Protein AF-A0A3C0S216-F1 (afdb_monomer)

Structure (mmCIF, N/CA/C/O backbone):
data_AF-A0A3C0S216-F1
#
_entry.id   AF-A0A3C0S216-F1
#
loop_
_atom_site.group_PDB
_atom_site.id
_atom_site.type_symbol
_atom_site.label_atom_id
_atom_site.label_alt_id
_atom_site.label_comp_id
_atom_site.label_asym_id
_atom_site.label_entity_id
_atom_site.label_seq_id
_atom_site.pdbx_PDB_ins_code
_atom_site.Cartn_x
_atom_site.Cartn_y
_atom_site.Cartn_z
_atom_site.occupancy
_atom_site.B_iso_or_equiv
_atom_site.auth_seq_id
_atom_site.auth_comp_id
_atom_site.auth_asym_id
_atom_site.auth_atom_id
_atom_site.pdbx_PDB_model_num
ATOM 1 N N . MET A 1 1 ? -15.825 10.109 11.539 1.00 40.84 1 MET A N 1
ATOM 2 C CA . MET A 1 1 ? -15.378 10.855 10.346 1.00 40.84 1 M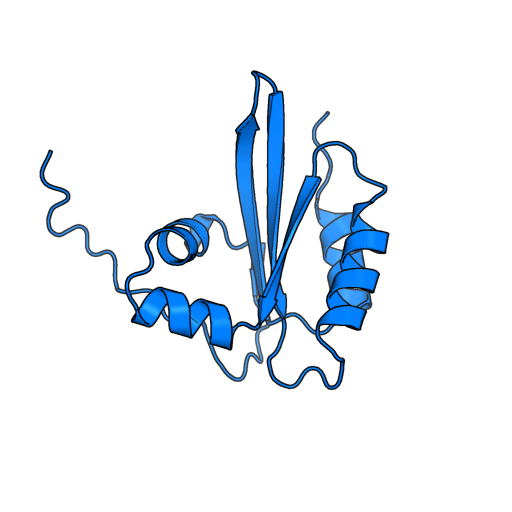ET A CA 1
ATOM 3 C C . MET A 1 1 ? -14.855 9.819 9.367 1.00 40.84 1 MET A C 1
ATOM 5 O O . MET A 1 1 ? -13.919 9.120 9.729 1.00 40.84 1 MET A O 1
ATOM 9 N N . ASN A 1 2 ? -15.503 9.633 8.214 1.00 48.94 2 ASN A N 1
ATOM 10 C CA . ASN A 1 2 ? -14.901 8.866 7.121 1.00 48.94 2 ASN A CA 1
ATOM 11 C C . ASN A 1 2 ? -13.838 9.772 6.509 1.00 48.94 2 ASN A C 1
ATOM 13 O O . ASN A 1 2 ? -14.179 10.765 5.871 1.00 48.94 2 ASN A O 1
ATOM 17 N N . THR A 1 3 ? -12.570 9.495 6.795 1.00 60.06 3 THR A N 1
ATOM 18 C CA . THR A 1 3 ? -11.469 10.155 6.100 1.00 60.06 3 THR A CA 1
ATOM 19 C C . THR A 1 3 ? -11.486 9.630 4.675 1.00 60.06 3 THR A C 1
ATOM 21 O O . THR A 1 3 ? -11.257 8.440 4.467 1.00 60.06 3 THR A O 1
ATOM 24 N N . ASP A 1 4 ? -11.816 10.492 3.714 1.00 74.06 4 ASP A N 1
ATOM 25 C CA . ASP A 1 4 ? -11.612 10.173 2.305 1.00 74.06 4 ASP A CA 1
ATOM 26 C C . ASP A 1 4 ? -10.115 9.910 2.113 1.00 74.06 4 ASP A C 1
ATOM 28 O O . ASP A 1 4 ? -9.282 10.782 2.365 1.00 74.06 4 ASP A O 1
ATOM 32 N N . ILE A 1 5 ? -9.778 8.662 1.794 1.00 79.56 5 ILE A N 1
ATOM 33 C CA . ILE A 1 5 ? -8.396 8.192 1.705 1.00 79.56 5 ILE A CA 1
ATOM 34 C C . ILE A 1 5 ? -7.768 8.602 0.371 1.00 79.56 5 ILE A C 1
ATOM 36 O O . ILE A 1 5 ? -6.549 8.728 0.285 1.00 79.56 5 ILE A O 1
ATOM 40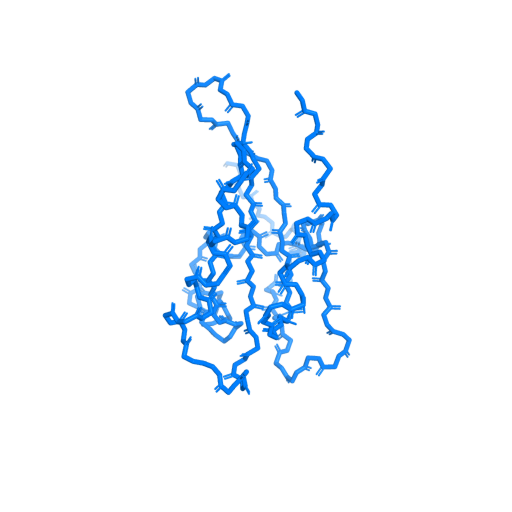 N N . ASN A 1 6 ? -8.583 8.875 -0.654 1.00 85.19 6 ASN A N 1
ATOM 41 C CA . ASN A 1 6 ? -8.114 9.123 -2.016 1.00 85.19 6 ASN A CA 1
ATOM 42 C C . ASN A 1 6 ? -7.105 10.284 -2.109 1.00 85.19 6 ASN A C 1
ATOM 44 O O . ASN A 1 6 ? -6.052 10.085 -2.718 1.00 85.19 6 ASN A O 1
ATOM 48 N N . PRO A 1 7 ? -7.311 11.445 -1.449 1.00 88.06 7 PRO A N 1
ATOM 49 C CA . PRO A 1 7 ? -6.326 12.528 -1.466 1.00 88.06 7 PRO A CA 1
ATOM 50 C C . PRO A 1 7 ? -4.978 12.137 -0.845 1.00 88.06 7 PRO A C 1
ATOM 52 O O . PRO A 1 7 ? -3.933 12.619 -1.280 1.00 88.06 7 PRO A O 1
ATOM 55 N N . ILE A 1 8 ? -4.987 11.255 0.161 1.00 88.56 8 ILE A N 1
ATOM 56 C CA . ILE A 1 8 ? -3.767 10.754 0.809 1.00 88.56 8 ILE A CA 1
ATOM 57 C C . ILE A 1 8 ? -3.001 9.864 -0.165 1.00 88.56 8 ILE A C 1
ATOM 59 O O . ILE A 1 8 ? -1.793 10.027 -0.332 1.00 88.56 8 ILE A O 1
ATOM 63 N N . ILE A 1 9 ? -3.711 8.951 -0.830 1.00 90.56 9 ILE A N 1
ATOM 64 C CA . ILE A 1 9 ? -3.135 8.047 -1.827 1.00 90.56 9 ILE A CA 1
ATOM 65 C C . ILE A 1 9 ? -2.525 8.843 -2.975 1.00 90.56 9 ILE A C 1
ATOM 67 O O . ILE A 1 9 ? -1.354 8.648 -3.289 1.00 90.56 9 ILE A O 1
ATOM 71 N N . GLU A 1 10 ? -3.255 9.806 -3.540 1.00 90.94 10 GLU A N 1
ATOM 72 C CA . GLU A 1 10 ? -2.719 10.672 -4.592 1.00 90.94 10 GLU A CA 1
ATOM 73 C C . GLU A 1 10 ? -1.458 11.423 -4.151 1.00 90.94 10 GLU A C 1
ATOM 75 O O . GLU A 1 10 ? -0.498 11.524 -4.915 1.00 90.94 10 GLU A O 1
ATOM 80 N N . ALA A 1 11 ? -1.434 11.946 -2.925 1.00 89.88 11 ALA A N 1
ATOM 81 C CA . ALA A 1 11 ? -0.276 12.665 -2.412 1.00 89.88 11 ALA A CA 1
ATOM 82 C C . ALA A 1 11 ? 0.940 11.745 -2.205 1.00 89.88 11 ALA A C 1
ATOM 84 O O . ALA A 1 11 ? 2.065 12.154 -2.496 1.00 89.88 11 ALA A O 1
ATOM 85 N N . ILE A 1 12 ? 0.730 10.499 -1.762 1.00 91.81 12 ILE A N 1
ATOM 86 C CA . ILE A 1 12 ? 1.788 9.481 -1.671 1.00 91.81 12 ILE A CA 1
ATOM 87 C C . ILE A 1 12 ? 2.340 9.166 -3.068 1.00 91.81 12 ILE A C 1
ATOM 89 O O . ILE A 1 12 ? 3.552 9.237 -3.269 1.00 91.81 12 ILE A O 1
ATOM 93 N N . LEU A 1 13 ? 1.463 8.892 -4.039 1.00 92.12 13 LEU A N 1
ATOM 94 C CA . LEU A 1 13 ? 1.846 8.534 -5.411 1.00 92.12 13 LEU A CA 1
ATOM 95 C C . LEU A 1 13 ? 2.584 9.662 -6.151 1.00 92.12 13 LEU A C 1
ATOM 97 O O . LEU A 1 13 ? 3.367 9.393 -7.057 1.00 92.12 13 LEU A O 1
ATOM 101 N N . ARG A 1 14 ? 2.366 10.928 -5.771 1.00 90.31 14 ARG A N 1
ATOM 102 C CA . ARG A 1 14 ? 3.134 12.076 -6.293 1.00 90.31 14 ARG A CA 1
ATOM 103 C C . ARG A 1 14 ? 4.510 12.231 -5.643 1.00 90.31 14 ARG A C 1
ATOM 105 O O . ARG A 1 14 ? 5.377 12.871 -6.230 1.00 90.31 14 ARG A O 1
ATOM 112 N N . ALA A 1 15 ? 4.696 11.717 -4.429 1.00 88.31 15 ALA A N 1
ATOM 113 C CA . ALA A 1 15 ? 5.914 11.917 -3.648 1.00 88.31 15 ALA A CA 1
ATOM 114 C C . ALA A 1 15 ? 6.961 10.823 -3.885 1.00 88.31 15 ALA A C 1
ATOM 116 O O . ALA A 1 15 ? 8.158 11.107 -3.846 1.00 88.31 15 ALA A O 1
ATOM 117 N N . VAL A 1 16 ? 6.524 9.578 -4.085 1.00 90.75 16 VAL A N 1
ATOM 118 C CA . VAL A 1 16 ? 7.404 8.406 -4.159 1.00 90.75 16 VAL A CA 1
ATOM 119 C C . VAL A 1 16 ? 6.894 7.387 -5.175 1.00 90.75 16 VAL A C 1
ATOM 121 O O . VAL A 1 16 ? 5.693 7.281 -5.412 1.00 90.75 16 VAL A O 1
ATOM 124 N N . ALA A 1 17 ? 7.808 6.604 -5.751 1.00 91.38 17 ALA A N 1
ATOM 125 C CA . ALA A 1 17 ? 7.443 5.463 -6.585 1.00 91.38 17 ALA A CA 1
ATOM 126 C C . ALA A 1 17 ? 6.918 4.316 -5.709 1.00 91.38 17 ALA A C 1
ATOM 128 O O . ALA A 1 17 ? 7.609 3.834 -4.804 1.00 91.38 17 ALA A O 1
ATOM 129 N N . VAL A 1 18 ? 5.684 3.899 -5.979 1.00 92.69 18 VAL A N 1
ATOM 130 C CA . VAL A 1 18 ? 4.966 2.875 -5.221 1.00 92.69 18 VAL A CA 1
ATOM 131 C C . VAL A 1 18 ? 4.614 1.727 -6.148 1.00 92.69 18 VAL A C 1
ATOM 133 O O . VAL A 1 18 ? 4.154 1.940 -7.268 1.00 92.69 18 VAL A O 1
ATOM 136 N N . ASP A 1 19 ? 4.787 0.512 -5.650 1.00 93.50 19 ASP A N 1
ATOM 137 C CA . ASP A 1 19 ? 4.311 -0.693 -6.306 1.00 93.50 19 ASP A CA 1
ATOM 138 C C . ASP A 1 19 ? 2.866 -0.963 -5.887 1.00 93.50 19 ASP A C 1
ATOM 140 O O . ASP A 1 19 ? 1.978 -0.991 -6.737 1.00 93.50 19 ASP A O 1
ATOM 144 N N . GLU A 1 20 ? 2.600 -1.123 -4.591 1.00 93.62 20 GLU A N 1
ATOM 145 C CA . GLU A 1 20 ? 1.268 -1.469 -4.083 1.00 93.62 20 GLU A CA 1
ATOM 146 C C . GLU A 1 20 ? 0.903 -0.654 -2.848 1.00 93.62 20 GLU A C 1
ATOM 148 O O . GLU A 1 20 ? 1.763 -0.306 -2.034 1.00 93.62 20 GLU A O 1
ATOM 153 N N . ILE A 1 21 ? -0.397 -0.402 -2.679 1.00 94.25 21 ILE A N 1
ATOM 154 C CA . ILE A 1 21 ? -0.938 0.112 -1.420 1.00 94.25 21 ILE A CA 1
ATOM 155 C C . ILE A 1 21 ? -2.075 -0.786 -0.964 1.00 94.25 21 ILE A C 1
ATOM 157 O O . ILE A 1 21 ? -3.025 -1.043 -1.710 1.00 94.25 21 ILE A O 1
ATOM 161 N N . TYR A 1 22 ? -1.974 -1.217 0.289 1.00 94.19 22 TYR A N 1
ATOM 162 C CA . TYR A 1 22 ? -3.002 -1.971 0.986 1.00 94.19 22 TYR A CA 1
ATOM 163 C C . TYR A 1 22 ? -3.611 -1.118 2.093 1.00 94.19 22 TYR A C 1
ATOM 165 O O . TYR A 1 22 ? -2.899 -0.382 2.781 1.00 94.19 22 TYR A O 1
ATOM 173 N N . GLN A 1 23 ? -4.920 -1.242 2.280 1.00 93.50 23 GLN A N 1
ATOM 174 C CA . GLN A 1 23 ? -5.681 -0.538 3.296 1.00 93.50 23 GLN A CA 1
ATOM 175 C C . GLN A 1 23 ? -6.562 -1.509 4.075 1.00 93.50 23 GLN A C 1
ATOM 177 O O . GLN A 1 23 ? -7.273 -2.321 3.494 1.00 93.50 23 GLN A O 1
ATOM 182 N N . TRP A 1 24 ? -6.563 -1.371 5.399 1.00 92.06 24 TRP A N 1
ATOM 183 C CA . TRP A 1 24 ? -7.524 -2.046 6.266 1.00 92.06 24 TRP A CA 1
ATOM 184 C C . TRP A 1 24 ? -7.810 -1.218 7.516 1.00 92.06 24 TRP A C 1
ATOM 186 O O . TRP A 1 24 ? -7.053 -0.319 7.892 1.00 92.06 24 TRP A O 1
ATOM 196 N N . THR A 1 25 ? -8.915 -1.538 8.185 1.00 91.75 25 THR A N 1
ATOM 197 C CA . THR A 1 25 ? -9.265 -0.937 9.474 1.00 91.75 25 THR A CA 1
ATOM 198 C C . THR A 1 25 ? -8.853 -1.830 10.626 1.00 91.75 25 THR A C 1
ATOM 200 O O . THR A 1 25 ? -8.974 -3.050 10.534 1.00 91.75 25 THR A O 1
ATOM 203 N N . PHE A 1 26 ? -8.456 -1.232 11.742 1.00 89.12 26 PHE A N 1
ATOM 204 C CA . PHE A 1 26 ? -8.237 -1.958 12.988 1.00 89.12 26 PHE A CA 1
ATOM 205 C C . PHE A 1 26 ? -8.766 -1.170 14.185 1.00 89.12 26 PHE A C 1
ATOM 207 O O . PHE A 1 26 ? -8.826 0.061 14.163 1.00 89.12 26 PHE A O 1
ATOM 214 N N . ASP A 1 27 ? -9.151 -1.891 15.232 1.00 91.31 27 ASP A N 1
ATOM 215 C CA . ASP A 1 27 ? -9.580 -1.312 16.499 1.00 91.31 27 ASP A CA 1
ATOM 216 C C . ASP A 1 27 ? -8.401 -1.226 17.474 1.00 91.31 27 ASP A C 1
ATOM 218 O O . ASP A 1 27 ? -7.646 -2.181 17.666 1.00 91.31 27 ASP A O 1
ATOM 222 N N . HIS A 1 28 ? -8.249 -0.074 18.122 1.00 85.88 28 HIS A N 1
ATOM 223 C CA . HIS A 1 28 ? -7.256 0.143 19.166 1.00 85.88 28 HIS A CA 1
ATOM 224 C C . HIS A 1 28 ? -7.870 0.999 20.278 1.00 85.88 28 HIS A C 1
ATOM 226 O O . HIS A 1 28 ? -8.327 2.115 20.042 1.00 85.88 28 HIS A O 1
ATOM 232 N N . TYR A 1 29 ? -7.946 0.444 21.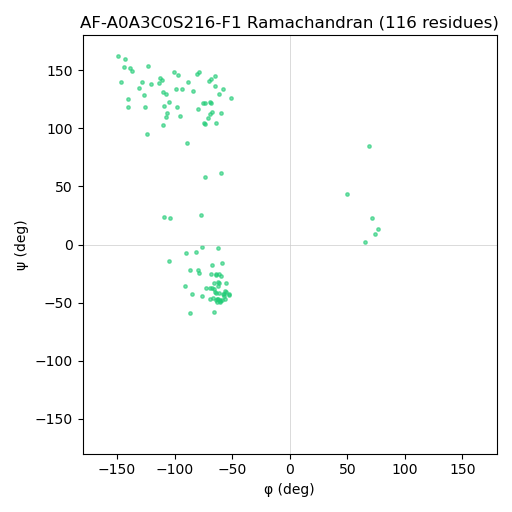492 1.00 87.31 29 TYR A N 1
ATOM 233 C CA . TYR A 1 29 ? -8.588 1.077 22.657 1.00 87.31 29 TYR A CA 1
ATOM 234 C C . TYR A 1 29 ? -10.011 1.612 22.388 1.00 87.31 29 TYR A C 1
ATOM 236 O O . TYR A 1 29 ? -10.357 2.725 22.781 1.00 87.31 29 TYR A O 1
ATOM 244 N N . GLY A 1 30 ? -10.839 0.831 21.685 1.00 87.62 30 GLY A N 1
ATOM 245 C CA . GLY A 1 30 ? -12.227 1.198 21.371 1.00 87.62 30 GLY A CA 1
ATOM 246 C C . GLY A 1 30 ? -12.378 2.278 20.294 1.00 87.62 30 GLY A C 1
ATOM 247 O O . GLY A 1 30 ? -13.483 2.776 20.080 1.00 87.62 30 GLY A O 1
ATOM 248 N N . LYS A 1 31 ? -11.287 2.653 19.614 1.00 88.81 31 LYS A N 1
ATOM 249 C CA . LYS A 1 31 ? -11.295 3.563 18.466 1.00 88.81 31 LYS A CA 1
ATOM 250 C C . LYS A 1 31 ? -10.885 2.818 17.202 1.00 88.81 31 LYS A C 1
ATOM 252 O O . LYS A 1 31 ? -9.935 2.038 17.222 1.00 88.81 31 LYS A O 1
ATOM 257 N N . LYS A 1 32 ? -11.575 3.117 16.101 1.00 89.06 32 LYS A N 1
ATOM 258 C CA . LYS A 1 32 ? -11.239 2.613 14.768 1.00 89.06 32 LYS A CA 1
ATOM 259 C C . LYS A 1 32 ? -10.178 3.483 14.117 1.00 89.06 32 LYS A C 1
ATOM 261 O O . LYS A 1 32 ? -10.316 4.706 14.067 1.00 89.06 32 LYS A O 1
ATOM 266 N N . TYR A 1 33 ? -9.171 2.824 13.572 1.00 90.00 33 TYR A N 1
ATOM 267 C CA . TYR A 1 33 ? -8.064 3.421 12.846 1.00 90.00 33 TYR A CA 1
ATOM 268 C C . TYR A 1 33 ? -7.970 2.828 11.445 1.00 90.00 33 TYR A C 1
ATOM 270 O O . TYR A 1 33 ? -8.392 1.697 11.204 1.00 90.00 33 TYR A O 1
ATOM 278 N N . GLN A 1 34 ? -7.410 3.608 10.527 1.00 91.31 34 GLN A N 1
ATOM 279 C CA . GLN A 1 34 ? -7.060 3.167 9.181 1.00 91.31 34 GLN A CA 1
ATOM 280 C C . GLN A 1 34 ? -5.566 2.850 9.157 1.00 91.31 34 GLN A C 1
ATOM 282 O O . GLN A 1 34 ? -4.768 3.642 9.658 1.00 91.31 34 GLN A O 1
ATOM 287 N N . MET A 1 35 ? -5.181 1.718 8.582 1.00 92.31 35 MET A N 1
ATOM 288 C CA . MET A 1 35 ? -3.789 1.392 8.295 1.00 92.31 35 MET A CA 1
ATOM 289 C C . MET A 1 35 ? -3.563 1.421 6.791 1.00 92.31 35 MET A C 1
ATOM 291 O O . MET A 1 35 ? -4.316 0.800 6.044 1.00 92.31 35 MET A O 1
ATOM 295 N N . LEU A 1 36 ? -2.511 2.117 6.370 1.00 93.62 36 LEU A N 1
ATOM 296 C CA . LEU A 1 36 ? -1.982 2.073 5.017 1.00 93.62 36 LEU A CA 1
ATOM 297 C C . LEU A 1 36 ? -0.639 1.353 5.032 1.00 93.62 36 LEU A C 1
ATOM 299 O O . LEU A 1 36 ? 0.310 1.819 5.661 1.00 93.62 36 LEU A O 1
ATOM 303 N N . GLN A 1 37 ? -0.536 0.244 4.310 1.00 94.00 37 GLN A N 1
ATOM 304 C CA . GLN A 1 37 ? 0.761 -0.328 3.978 1.00 94.00 37 GLN A CA 1
ATOM 305 C C . GLN A 1 37 ? 1.150 0.110 2.571 1.00 94.00 37 GLN A C 1
ATOM 307 O O . GLN A 1 37 ? 0.460 -0.219 1.610 1.00 94.00 37 GLN A O 1
ATOM 312 N N . VAL A 1 38 ? 2.259 0.838 2.468 1.00 94.12 38 VAL A N 1
ATOM 313 C CA . VAL A 1 38 ? 2.821 1.319 1.206 1.00 94.12 38 VAL A CA 1
ATOM 314 C C . VAL A 1 38 ? 4.061 0.497 0.884 1.00 94.12 38 VAL A C 1
ATOM 316 O O . VAL A 1 38 ? 5.068 0.574 1.593 1.00 94.12 38 VAL A O 1
ATOM 319 N N . ASN A 1 39 ? 3.974 -0.281 -0.190 1.00 93.19 39 ASN A N 1
ATOM 320 C CA . ASN A 1 39 ? 5.082 -1.060 -0.719 1.00 93.19 39 ASN A CA 1
ATOM 321 C C . ASN A 1 39 ? 5.751 -0.249 -1.835 1.00 93.19 39 ASN A C 1
ATOM 323 O O . ASN A 1 39 ? 5.161 -0.012 -2.888 1.00 93.19 39 ASN A O 1
ATOM 327 N N . LEU A 1 40 ? 6.965 0.227 -1.577 1.00 92.56 40 LEU A N 1
ATOM 328 C CA . LEU A 1 40 ? 7.758 1.030 -2.499 1.00 92.56 40 LEU A CA 1
ATOM 329 C C . LEU A 1 40 ? 8.424 0.163 -3.561 1.00 92.56 40 LEU A C 1
ATOM 331 O O . LEU A 1 40 ? 8.873 -0.953 -3.277 1.00 92.56 40 LEU A O 1
ATOM 335 N N . THR A 1 41 ? 8.599 0.749 -4.743 1.00 89.31 41 THR A N 1
ATOM 336 C CA . THR A 1 41 ? 9.395 0.149 -5.811 1.00 89.31 41 THR A CA 1
ATOM 337 C C . THR A 1 41 ? 10.846 -0.021 -5.364 1.00 89.31 41 THR A C 1
ATOM 339 O O . THR A 1 41 ? 11.490 0.919 -4.896 1.00 89.31 41 THR A O 1
ATOM 342 N N . SER A 1 42 ? 11.390 -1.227 -5.537 1.00 74.38 42 SER A N 1
ATOM 343 C CA . SER A 1 42 ? 12.754 -1.577 -5.100 1.00 74.38 42 SER A CA 1
ATOM 344 C C . SER A 1 42 ? 13.848 -0.744 -5.789 1.00 74.38 42 SER A C 1
ATOM 346 O O . SER A 1 42 ? 14.907 -0.518 -5.212 1.00 74.38 42 SER A O 1
ATOM 348 N N . ASN A 1 43 ? 13.565 -0.236 -6.993 1.00 69.31 43 ASN A N 1
ATOM 349 C CA . ASN A 1 43 ? 14.455 0.595 -7.807 1.00 69.31 43 ASN A CA 1
ATOM 350 C C . ASN A 1 43 ? 14.082 2.090 -7.792 1.00 69.31 43 ASN A C 1
ATOM 352 O O . ASN A 1 43 ? 14.446 2.828 -8.703 1.00 69.31 43 ASN A O 1
ATOM 356 N N . ALA A 1 44 ? 13.373 2.572 -6.766 1.00 66.75 44 ALA A N 1
ATOM 357 C CA . ALA A 1 44 ? 12.840 3.940 -6.727 1.00 66.75 44 ALA A CA 1
ATOM 358 C C . ALA A 1 44 ? 13.895 5.074 -6.747 1.00 66.75 44 ALA A C 1
ATOM 360 O O . ALA A 1 44 ? 13.523 6.245 -6.727 1.00 66.75 44 ALA A O 1
ATOM 361 N N . GLY A 1 45 ? 15.200 4.770 -6.735 1.00 74.62 45 GLY A N 1
ATOM 362 C CA . GLY A 1 45 ? 16.282 5.767 -6.772 1.00 74.62 45 GLY A CA 1
ATOM 363 C C . GLY A 1 45 ? 16.355 6.681 -5.538 1.00 74.62 45 GLY A C 1
ATOM 364 O O . GLY A 1 45 ? 17.209 7.562 -5.472 1.00 74.62 45 GLY A O 1
ATOM 365 N N . ILE A 1 46 ? 15.483 6.461 -4.552 1.00 82.19 46 ILE A N 1
ATOM 366 C CA . ILE A 1 46 ? 15.374 7.202 -3.298 1.00 82.19 46 ILE A CA 1
ATOM 367 C C . ILE A 1 46 ? 15.780 6.301 -2.132 1.00 82.19 46 ILE A C 1
ATOM 369 O O . ILE A 1 46 ? 15.489 5.103 -2.113 1.00 82.19 46 ILE A O 1
ATOM 373 N N . ARG A 1 47 ? 16.452 6.875 -1.129 1.00 87.56 47 ARG A N 1
ATOM 374 C CA . ARG A 1 47 ? 16.746 6.146 0.108 1.00 87.56 47 ARG A CA 1
ATOM 375 C C . ARG A 1 47 ? 15.452 5.905 0.874 1.00 87.56 47 ARG A C 1
ATOM 377 O O . ARG A 1 47 ? 14.609 6.794 0.976 1.00 87.56 47 ARG A O 1
ATOM 384 N N . PHE A 1 48 ? 15.337 4.735 1.495 1.00 88.69 48 PHE A N 1
ATOM 385 C CA . PHE A 1 48 ? 14.168 4.378 2.300 1.00 88.69 48 PHE A CA 1
ATOM 386 C C . PHE A 1 48 ? 13.830 5.428 3.367 1.00 88.69 48 PHE A C 1
ATOM 388 O O . PHE A 1 48 ? 12.668 5.789 3.531 1.00 88.69 48 PHE A O 1
ATOM 395 N N . SER A 1 49 ? 14.841 5.960 4.064 1.00 89.69 49 SER A N 1
ATOM 396 C CA . SER A 1 49 ? 14.664 7.004 5.084 1.00 89.69 49 SER A CA 1
ATOM 397 C C . SER A 1 49 ? 13.956 8.241 4.540 1.00 89.69 49 SER A C 1
ATOM 399 O O . SER A 1 49 ? 13.097 8.811 5.212 1.00 89.69 49 SER A O 1
ATOM 401 N N . ASP A 1 50 ? 14.299 8.633 3.315 1.00 90.56 50 ASP A N 1
ATOM 402 C CA . ASP A 1 50 ? 13.805 9.849 2.682 1.00 90.56 50 ASP A CA 1
ATOM 403 C C . ASP A 1 50 ? 12.371 9.629 2.200 1.00 90.56 50 ASP A C 1
ATOM 405 O O . ASP A 1 50 ? 11.493 10.444 2.485 1.00 90.56 50 ASP A O 1
ATOM 409 N N . ALA A 1 51 ? 12.104 8.477 1.575 1.00 90.62 51 ALA A N 1
ATOM 410 C CA . ALA A 1 51 ? 10.754 8.067 1.197 1.00 90.62 51 ALA A CA 1
ATOM 411 C C . ALA A 1 51 ? 9.828 7.975 2.420 1.00 90.62 51 ALA A C 1
ATOM 413 O O . ALA A 1 51 ? 8.739 8.549 2.423 1.00 90.62 51 ALA A O 1
ATOM 414 N N . ASN A 1 52 ? 10.281 7.324 3.494 1.00 91.38 52 ASN A N 1
ATOM 415 C CA . ASN A 1 52 ? 9.520 7.201 4.732 1.00 91.38 52 ASN A CA 1
ATOM 416 C C . ASN A 1 52 ? 9.244 8.576 5.363 1.00 91.38 52 ASN A C 1
ATOM 418 O O . ASN A 1 52 ? 8.127 8.835 5.806 1.00 91.38 52 ASN A O 1
ATOM 422 N N . SER A 1 53 ? 10.224 9.4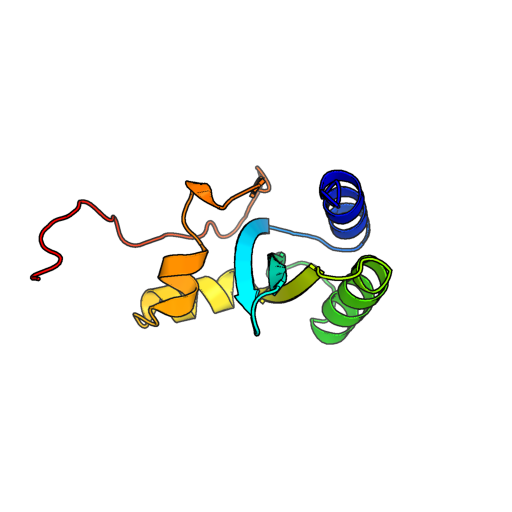85 5.371 1.00 91.94 53 SER A N 1
ATOM 423 C CA . SER A 1 53 ? 10.046 10.855 5.869 1.00 91.94 53 SER A CA 1
ATOM 424 C C . SER A 1 53 ? 9.011 11.641 5.051 1.00 91.94 53 SER A C 1
ATOM 426 O O . SER A 1 53 ? 8.098 12.243 5.622 1.00 91.94 53 SER A O 1
ATOM 428 N N . LEU A 1 54 ? 9.093 11.584 3.715 1.00 90.75 54 LEU A N 1
ATOM 429 C CA . LEU A 1 54 ? 8.139 12.237 2.811 1.00 90.75 54 LEU A CA 1
ATOM 430 C C . LEU A 1 54 ? 6.715 11.717 3.016 1.00 90.75 54 LEU A C 1
ATOM 432 O O . LEU A 1 54 ? 5.786 12.507 3.175 1.00 90.75 54 LEU A O 1
ATOM 436 N N . ILE A 1 55 ? 6.548 10.397 3.076 1.00 91.31 55 ILE A N 1
ATOM 437 C CA . ILE A 1 55 ? 5.247 9.759 3.279 1.00 91.31 55 ILE A CA 1
ATOM 438 C C . ILE A 1 55 ? 4.661 10.128 4.647 1.00 91.31 55 ILE A C 1
ATOM 440 O O . ILE A 1 55 ? 3.505 10.540 4.727 1.00 91.31 55 ILE A O 1
ATOM 444 N N . ASN A 1 56 ? 5.451 10.058 5.724 1.00 90.19 56 ASN A N 1
ATOM 445 C CA . ASN A 1 56 ? 4.981 10.447 7.057 1.00 90.19 56 ASN A CA 1
ATOM 446 C C . ASN A 1 56 ? 4.586 11.927 7.120 1.00 90.19 56 ASN A C 1
ATOM 448 O O . ASN A 1 56 ? 3.607 12.268 7.780 1.00 90.19 56 ASN A O 1
ATOM 452 N N . LYS A 1 57 ? 5.291 12.808 6.401 1.00 88.94 57 LYS A N 1
ATOM 453 C CA . LYS A 1 57 ? 4.908 14.221 6.290 1.00 88.94 57 LYS A CA 1
ATOM 454 C C . LYS A 1 57 ? 3.570 14.394 5.564 1.00 88.94 57 LYS A C 1
ATOM 456 O O . LYS A 1 57 ? 2.759 15.205 5.999 1.00 88.94 57 LYS A O 1
ATOM 461 N N . THR A 1 58 ? 3.330 13.624 4.503 1.00 85.50 58 THR A N 1
ATOM 462 C CA . THR A 1 58 ? 2.064 13.623 3.754 1.00 85.50 58 THR A CA 1
ATOM 463 C C . THR A 1 58 ? 0.888 13.133 4.603 1.00 85.50 58 THR A C 1
ATOM 465 O O . THR A 1 58 ? -0.193 13.716 4.556 1.00 85.50 58 THR A O 1
ATOM 468 N N . VAL A 1 59 ? 1.091 12.082 5.404 1.00 83.94 59 VAL A N 1
ATOM 469 C CA . VAL A 1 59 ? 0.025 11.460 6.214 1.00 83.94 59 VAL A CA 1
ATOM 470 C C . VAL A 1 59 ? -0.156 12.125 7.581 1.00 83.94 59 VAL A C 1
ATOM 472 O O . VAL A 1 59 ? -1.244 12.067 8.144 1.00 83.94 59 VAL A O 1
ATOM 475 N N . GLY A 1 60 ? 0.856 12.824 8.102 1.00 79.38 60 GLY A N 1
ATOM 476 C CA . GLY A 1 60 ? 0.833 13.435 9.436 1.00 79.38 60 GLY A CA 1
ATOM 477 C C . GLY A 1 60 ? -0.284 14.461 9.671 1.00 79.38 60 GLY A C 1
ATOM 478 O O . GLY A 1 60 ? -0.588 14.782 10.816 1.00 79.38 60 GLY A O 1
ATOM 479 N N . SER A 1 61 ? -0.930 14.955 8.612 1.00 77.56 61 SER A N 1
ATOM 480 C CA . SER A 1 61 ? -2.104 15.833 8.699 1.00 77.56 61 SER A CA 1
ATOM 481 C C . SER A 1 61 ? -3.432 15.094 8.927 1.00 77.56 61 SER A C 1
ATOM 483 O O . SER A 1 61 ? -4.453 15.747 9.137 1.00 77.56 61 SER A O 1
ATOM 485 N N . TYR A 1 62 ? -3.444 13.757 8.899 1.00 81.94 62 TYR A N 1
ATOM 486 C CA . TYR A 1 62 ? -4.662 12.950 8.941 1.00 81.94 62 TYR A CA 1
ATOM 487 C C . TYR A 1 62 ? -4.787 12.199 10.271 1.00 81.94 62 TYR A C 1
ATOM 489 O O . TYR A 1 62 ? -4.136 11.170 10.477 1.00 81.94 62 TYR A O 1
ATOM 497 N N . PRO A 1 63 ? -5.644 12.673 11.195 1.00 77.94 63 PRO A N 1
ATOM 498 C CA . PRO A 1 63 ? -5.853 11.982 12.455 1.00 77.94 63 PRO A CA 1
ATOM 499 C C . PRO A 1 63 ? -6.485 10.608 12.195 1.00 77.94 63 PRO A C 1
ATOM 501 O O . PRO A 1 63 ? -7.436 10.476 11.425 1.00 77.94 63 PRO A O 1
ATOM 504 N N . ASN A 1 64 ? -5.981 9.593 12.895 1.00 86.50 64 ASN A N 1
ATOM 505 C CA . ASN A 1 64 ? -6.416 8.190 12.839 1.00 86.50 64 ASN A CA 1
ATOM 506 C C . ASN A 1 64 ? -5.965 7.369 11.616 1.00 86.50 64 ASN A C 1
ATOM 508 O O . ASN A 1 64 ? -6.474 6.262 11.420 1.00 86.50 64 ASN A O 1
ATOM 512 N N . VAL A 1 65 ? -5.010 7.867 10.827 1.00 89.12 65 VAL A N 1
ATOM 513 C CA . VAL A 1 65 ? -4.346 7.085 9.775 1.00 89.12 65 VAL A CA 1
ATOM 514 C C . VAL A 1 65 ? -2.947 6.704 10.248 1.00 89.12 65 VAL A C 1
ATOM 516 O O . VAL A 1 65 ? -2.140 7.564 10.588 1.00 89.12 65 VAL A O 1
ATOM 519 N N . TYR A 1 66 ? -2.666 5.407 10.270 1.00 90.00 66 TYR A N 1
ATOM 520 C CA . TYR A 1 66 ? -1.330 4.862 10.465 1.00 90.00 66 TYR A CA 1
ATOM 521 C C . TYR A 1 66 ? -0.744 4.451 9.124 1.00 90.00 66 TYR A C 1
ATOM 523 O O . TYR A 1 66 ? -1.472 4.029 8.224 1.00 90.00 66 TYR A O 1
ATOM 531 N N . ILE A 1 67 ? 0.577 4.553 9.010 1.00 91.12 67 ILE A N 1
ATOM 532 C CA . ILE A 1 67 ? 1.295 4.154 7.809 1.00 91.12 67 ILE A CA 1
ATOM 533 C C . ILE A 1 67 ? 2.441 3.207 8.138 1.00 91.12 67 ILE A C 1
ATOM 535 O O . ILE A 1 67 ? 3.153 3.382 9.126 1.00 91.12 67 ILE A O 1
ATOM 539 N N . ASN A 1 68 ? 2.608 2.202 7.290 1.00 91.75 68 ASN A N 1
ATOM 540 C CA . ASN A 1 68 ? 3.722 1.276 7.303 1.00 91.75 68 ASN A CA 1
ATOM 541 C C . ASN A 1 68 ? 4.364 1.276 5.913 1.00 91.75 68 ASN A C 1
ATOM 543 O O . ASN A 1 68 ? 3.715 0.928 4.929 1.00 91.75 68 ASN A O 1
ATOM 547 N N . VAL A 1 69 ? 5.630 1.672 5.830 1.00 92.81 69 VAL A N 1
ATOM 548 C CA . VAL A 1 69 ? 6.367 1.792 4.567 1.00 92.81 69 VAL A CA 1
ATOM 549 C C . VAL A 1 69 ? 7.371 0.653 4.489 1.00 92.81 69 VAL A C 1
ATOM 551 O O . VAL A 1 69 ? 8.095 0.409 5.449 1.00 92.81 69 VAL A O 1
ATOM 554 N N . ASN A 1 70 ? 7.394 -0.071 3.375 1.00 91.88 70 ASN A N 1
ATOM 555 C CA . ASN A 1 70 ? 8.299 -1.201 3.149 1.00 91.88 70 ASN A CA 1
ATOM 556 C C . ASN A 1 70 ? 8.735 -1.193 1.685 1.00 91.88 70 ASN A C 1
ATOM 558 O O . ASN A 1 70 ? 8.029 -0.632 0.848 1.00 91.88 70 ASN A O 1
ATOM 562 N N . PHE A 1 71 ? 9.837 -1.852 1.340 1.00 91.31 71 PHE A N 1
ATOM 563 C CA . PHE A 1 71 ? 10.039 -2.234 -0.055 1.00 91.31 71 PHE A CA 1
ATOM 564 C C . PHE A 1 71 ? 9.253 -3.500 -0.392 1.00 91.31 71 PHE A C 1
ATOM 566 O O . PHE A 1 71 ? 9.126 -4.407 0.434 1.00 91.31 71 PHE A O 1
ATOM 573 N N . THR A 1 72 ? 8.773 -3.601 -1.633 1.00 90.69 72 THR A N 1
ATOM 574 C CA . THR A 1 72 ? 8.032 -4.784 -2.103 1.00 90.69 72 THR A CA 1
ATOM 575 C C . THR A 1 72 ? 8.830 -6.076 -1.911 1.00 90.69 72 THR A C 1
ATOM 577 O O . THR A 1 72 ? 8.282 -7.068 -1.435 1.00 90.69 72 THR A O 1
ATOM 580 N N . HIS A 1 73 ? 10.143 -6.061 -2.177 1.00 88.06 73 HIS A N 1
ATOM 581 C CA . HIS A 1 73 ? 10.999 -7.240 -1.996 1.00 88.06 73 HIS A CA 1
ATOM 582 C C . HIS A 1 73 ? 11.145 -7.669 -0.525 1.00 88.06 73 HIS A C 1
ATOM 584 O O . HIS A 1 73 ? 11.224 -8.862 -0.246 1.00 88.06 73 HIS A O 1
ATOM 590 N N . GLU A 1 74 ? 11.139 -6.731 0.429 1.00 89.56 74 GLU A N 1
ATOM 591 C CA . GLU A 1 74 ? 11.180 -7.057 1.863 1.00 89.56 74 GLU A CA 1
ATOM 592 C C . GLU A 1 74 ? 9.874 -7.717 2.307 1.00 89.56 74 GLU A C 1
ATOM 594 O O . GLU A 1 74 ? 9.880 -8.629 3.133 1.00 89.56 74 GLU A O 1
ATOM 599 N N . ILE A 1 75 ? 8.740 -7.269 1.761 1.00 91.06 75 ILE A N 1
ATOM 600 C CA . ILE A 1 75 ? 7.447 -7.908 2.013 1.00 91.06 75 ILE A CA 1
ATOM 601 C C . ILE A 1 75 ? 7.420 -9.304 1.401 1.00 91.06 75 ILE A C 1
ATOM 603 O O . ILE A 1 75 ? 7.053 -10.241 2.108 1.00 91.06 75 ILE A O 1
ATOM 607 N N . GLN A 1 76 ? 7.867 -9.461 0.151 1.00 89.88 76 GLN A N 1
ATOM 608 C CA . GLN A 1 76 ? 7.967 -10.774 -0.485 1.00 89.88 76 GLN A CA 1
ATOM 609 C C . GLN A 1 76 ? 8.834 -11.721 0.350 1.00 89.88 76 GLN A C 1
ATOM 611 O O . GLN A 1 76 ? 8.390 -12.814 0.677 1.00 89.88 76 GLN A O 1
ATOM 616 N N . GLN A 1 77 ? 10.002 -11.271 0.816 1.00 90.00 77 GLN A N 1
ATOM 617 C CA . GLN A 1 77 ? 10.868 -12.076 1.677 1.00 90.00 77 GLN A CA 1
ATOM 618 C C . GLN A 1 77 ? 10.157 -12.520 2.964 1.00 90.00 77 GLN A C 1
ATOM 620 O O . GLN A 1 77 ? 10.288 -13.672 3.378 1.00 90.00 77 GLN A O 1
ATOM 625 N N . LYS A 1 78 ? 9.394 -11.630 3.610 1.00 89.75 78 LYS A N 1
ATOM 626 C CA . LYS A 1 78 ? 8.630 -11.989 4.814 1.00 89.75 78 LYS A CA 1
ATOM 627 C C . LYS A 1 78 ? 7.527 -13.007 4.503 1.00 89.75 78 LYS A C 1
ATOM 629 O O . LYS A 1 78 ? 7.291 -13.901 5.314 1.00 89.75 78 LYS A O 1
ATOM 634 N N . VAL A 1 79 ? 6.866 -12.881 3.352 1.00 88.81 79 VAL A N 1
ATOM 635 C CA . VAL A 1 79 ? 5.868 -13.852 2.875 1.00 88.81 79 VAL A CA 1
ATOM 636 C C . VAL A 1 79 ? 6.524 -15.210 2.621 1.00 88.81 79 VAL A C 1
ATOM 638 O O . VAL A 1 79 ? 6.040 -16.213 3.141 1.00 88.81 79 VAL A O 1
ATOM 641 N N . ASP A 1 80 ? 7.659 -15.240 1.923 1.00 88.25 80 ASP A N 1
ATOM 642 C CA . ASP A 1 80 ? 8.413 -16.461 1.612 1.00 88.25 80 ASP A CA 1
ATOM 643 C C . ASP A 1 80 ? 8.904 -17.179 2.879 1.00 88.25 80 ASP A C 1
ATOM 645 O O . ASP A 1 80 ? 8.951 -18.406 2.939 1.00 88.25 80 ASP A O 1
ATOM 649 N N . GLN A 1 81 ? 9.231 -16.416 3.926 1.00 88.69 81 GLN A N 1
ATOM 650 C CA . GLN A 1 81 ? 9.610 -16.934 5.245 1.00 88.69 81 GLN A CA 1
ATOM 651 C C . GLN A 1 81 ? 8.419 -17.438 6.078 1.00 88.69 81 GLN A C 1
ATOM 653 O O . GLN A 1 81 ? 8.614 -17.897 7.203 1.00 88.69 81 GLN A O 1
ATOM 658 N N . GLY A 1 82 ? 7.186 -17.334 5.575 1.00 83.88 82 GLY A N 1
ATOM 659 C CA . GLY A 1 82 ? 5.985 -17.729 6.309 1.00 83.88 82 GLY A CA 1
ATOM 660 C C . GLY A 1 82 ? 5.640 -16.792 7.470 1.00 83.88 82 GLY A C 1
ATOM 661 O O . GLY A 1 82 ? 4.955 -17.196 8.412 1.00 83.88 82 GLY A O 1
ATOM 662 N N . LEU A 1 83 ? 6.097 -15.534 7.441 1.00 80.81 83 LEU A N 1
ATOM 663 C CA . LEU A 1 83 ? 5.730 -14.556 8.462 1.00 80.81 83 LEU A CA 1
ATOM 664 C C . LEU A 1 83 ? 4.280 -14.116 8.229 1.00 80.81 83 LEU A C 1
ATOM 666 O O . LEU A 1 83 ? 3.973 -13.316 7.346 1.00 80.81 83 LEU A O 1
ATOM 670 N N . GLY A 1 84 ? 3.374 -14.646 9.054 1.00 71.44 84 GLY A N 1
ATOM 671 C CA . GLY A 1 84 ? 1.929 -14.550 8.832 1.00 71.44 84 GLY A CA 1
ATOM 672 C C . GLY A 1 84 ? 1.356 -13.131 8.768 1.00 71.44 84 GLY A C 1
ATOM 673 O O . GLY A 1 84 ? 0.359 -12.921 8.092 1.00 71.44 84 GLY A O 1
ATOM 674 N N . ARG A 1 85 ? 1.965 -12.124 9.413 1.00 80.81 85 ARG A N 1
ATOM 675 C CA . ARG A 1 85 ? 1.412 -10.752 9.413 1.00 80.81 85 ARG A CA 1
ATOM 676 C C . ARG A 1 85 ? 1.413 -10.108 8.014 1.00 80.81 85 ARG A C 1
ATOM 678 O O . ARG A 1 85 ? 0.330 -9.759 7.559 1.00 80.81 85 ARG A O 1
ATOM 685 N N . PRO A 1 86 ? 2.559 -9.965 7.318 1.00 82.88 86 PRO A N 1
ATOM 686 C CA . PRO A 1 86 ? 2.591 -9.485 5.933 1.00 82.88 86 PRO A CA 1
ATOM 687 C C . PRO A 1 86 ? 1.665 -10.258 4.996 1.00 82.88 86 PRO A C 1
ATOM 689 O O . PRO A 1 86 ? 0.927 -9.649 4.230 1.00 82.88 86 PRO A O 1
ATOM 692 N N . TYR A 1 87 ? 1.643 -11.586 5.116 1.00 80.00 87 TYR A N 1
ATOM 693 C CA . TYR A 1 87 ? 0.773 -12.432 4.309 1.00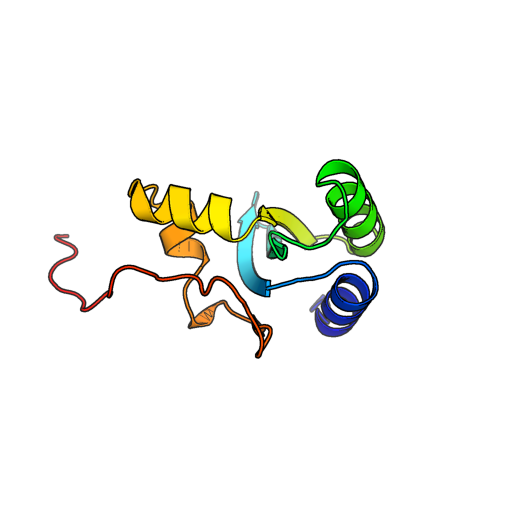 80.00 87 TYR A CA 1
ATOM 694 C C . TYR A 1 87 ? -0.720 -12.124 4.503 1.00 80.00 87 TYR A C 1
ATOM 696 O O . TYR A 1 87 ? -1.444 -11.938 3.529 1.00 80.00 87 TYR A O 1
ATOM 704 N N . LEU A 1 88 ? -1.185 -12.031 5.752 1.00 81.00 88 LEU A N 1
ATOM 705 C CA . LEU A 1 88 ? -2.586 -11.736 6.080 1.00 81.00 88 LEU A CA 1
ATOM 706 C C . LEU A 1 88 ? -3.001 -10.309 5.708 1.00 81.00 88 LEU A C 1
ATOM 708 O O . LEU A 1 88 ? -4.179 -10.040 5.503 1.00 81.00 88 LEU A O 1
ATOM 712 N N . ILE A 1 89 ? -2.046 -9.387 5.651 1.00 85.38 89 ILE A N 1
ATOM 713 C CA . IL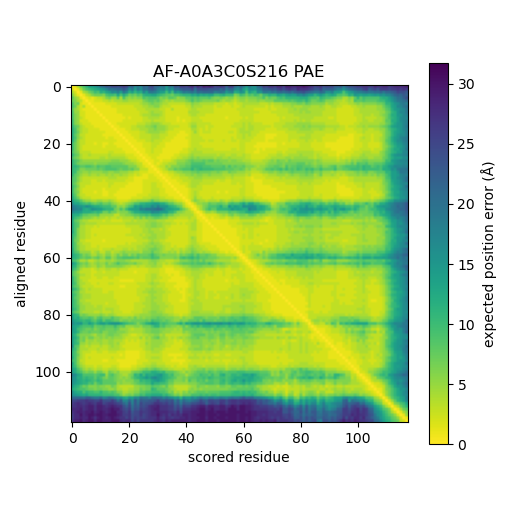E A 1 89 ? -2.308 -7.976 5.379 1.00 85.38 89 ILE A CA 1
ATOM 714 C C . ILE A 1 89 ? -2.378 -7.700 3.876 1.00 85.38 89 ILE A C 1
ATOM 716 O O . ILE A 1 89 ? -3.278 -6.991 3.425 1.00 85.38 89 ILE A O 1
ATOM 720 N N . CYS A 1 90 ? -1.468 -8.281 3.094 1.00 86.56 90 CYS A N 1
ATOM 721 C CA . CYS A 1 90 ? -1.359 -8.042 1.657 1.00 86.56 90 CYS A CA 1
ATOM 722 C C . CYS A 1 90 ? -2.417 -8.782 0.820 1.00 86.56 90 CYS A C 1
ATOM 724 O O . CYS A 1 90 ? -2.181 -9.070 -0.345 1.00 86.56 90 CYS A O 1
ATOM 726 N N . GLN A 1 91 ? -3.580 -9.109 1.386 1.00 85.94 91 GLN A N 1
ATOM 727 C CA . GLN A 1 91 ? -4.644 -9.802 0.660 1.00 85.94 91 GLN A CA 1
ATOM 728 C C . GLN A 1 91 ? -5.196 -8.928 -0.483 1.00 85.94 91 GLN A C 1
ATOM 730 O O . GLN A 1 91 ? -5.310 -7.709 -0.313 1.00 85.94 91 GLN A O 1
ATOM 735 N N . PRO A 1 92 ? -5.588 -9.517 -1.632 1.00 86.94 92 PRO A N 1
ATOM 736 C CA . PRO A 1 92 ? -6.089 -8.758 -2.782 1.00 86.94 92 PRO A CA 1
ATOM 737 C C . PRO A 1 92 ? -7.279 -7.845 -2.462 1.00 86.94 92 PRO A C 1
ATOM 739 O O . PRO A 1 92 ? -7.389 -6.765 -3.029 1.00 86.94 92 PRO A O 1
ATOM 742 N N . GLU A 1 93 ? -8.139 -8.253 -1.528 1.00 87.75 93 GLU A N 1
ATOM 743 C CA . GLU A 1 93 ? -9.295 -7.487 -1.038 1.00 87.75 93 GLU A CA 1
ATOM 744 C C . GLU A 1 93 ? -8.932 -6.186 -0.309 1.00 87.75 93 GLU A C 1
ATOM 746 O O . GLU A 1 93 ? -9.712 -5.238 -0.326 1.00 87.75 93 GLU A O 1
ATOM 751 N N . ASN A 1 94 ? -7.736 -6.117 0.280 1.00 90.69 94 ASN A N 1
ATOM 752 C CA . ASN A 1 94 ? -7.232 -4.915 0.939 1.00 90.69 94 ASN A CA 1
ATOM 753 C C . ASN A 1 94 ? -6.445 -4.020 -0.028 1.00 90.69 94 ASN A C 1
ATOM 755 O O . ASN A 1 94 ? -6.040 -2.923 0.354 1.00 90.69 94 ASN A O 1
ATOM 759 N N . ARG A 1 95 ? -6.171 -4.466 -1.262 1.00 92.44 95 ARG A N 1
ATOM 760 C CA . ARG A 1 95 ? -5.350 -3.708 -2.211 1.00 92.44 95 ARG A CA 1
ATOM 761 C C . ARG A 1 95 ? -6.171 -2.608 -2.869 1.00 92.44 95 ARG A C 1
ATOM 763 O O . ARG A 1 95 ? -7.096 -2.874 -3.628 1.00 92.44 95 ARG A O 1
ATOM 770 N N . ILE A 1 96 ? -5.770 -1.367 -2.626 1.00 93.50 96 ILE A N 1
ATOM 771 C CA . ILE A 1 96 ? -6.428 -0.168 -3.166 1.00 93.50 96 ILE A CA 1
ATOM 772 C C . ILE A 1 96 ? -5.635 0.482 -4.304 1.00 93.50 96 ILE A C 1
ATOM 774 O O . ILE A 1 96 ? -6.164 1.317 -5.031 1.00 93.50 96 ILE A O 1
ATOM 778 N N . TYR A 1 97 ? -4.369 0.098 -4.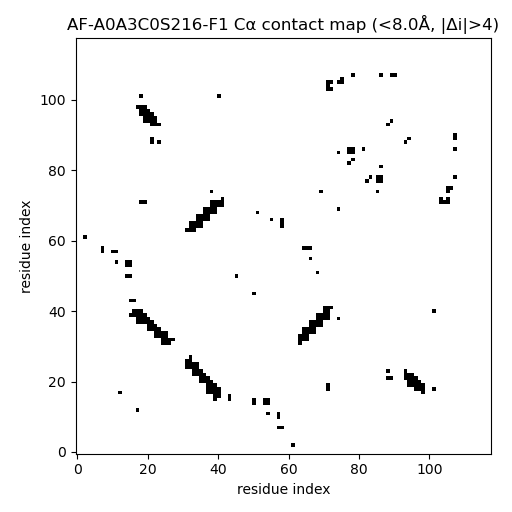475 1.00 93.25 97 TYR A N 1
ATOM 779 C CA . TYR A 1 97 ? -3.525 0.543 -5.577 1.00 93.25 97 TYR A CA 1
ATOM 780 C C . TYR A 1 97 ? -2.550 -0.559 -5.989 1.00 93.25 97 TYR A C 1
ATOM 782 O O . TYR A 1 97 ? -1.958 -1.225 -5.135 1.00 93.25 97 TYR A O 1
ATOM 790 N N . GLN A 1 98 ? -2.356 -0.702 -7.299 1.00 92.88 98 GLN A N 1
ATOM 791 C CA . GLN A 1 98 ? -1.318 -1.529 -7.896 1.00 92.88 98 GLN A CA 1
ATOM 792 C C . GLN A 1 98 ? -0.748 -0.806 -9.116 1.00 92.88 98 GLN A C 1
ATOM 794 O O . GLN A 1 98 ? -1.482 -0.435 -10.033 1.00 92.88 98 GLN A O 1
ATOM 799 N N . ASN A 1 99 ? 0.567 -0.625 -9.133 1.00 91.38 99 ASN A N 1
ATOM 800 C CA . ASN A 1 99 ? 1.285 -0.121 -10.288 1.00 91.38 99 ASN A CA 1
ATOM 801 C C . ASN A 1 99 ? 1.242 -1.167 -11.426 1.00 91.38 99 ASN A C 1
ATOM 803 O O . ASN A 1 99 ? 1.709 -2.291 -11.226 1.00 91.38 99 ASN A O 1
ATOM 807 N N . PRO A 1 100 ? 0.713 -0.831 -12.620 1.00 85.38 100 PRO A N 1
ATOM 808 C CA . PRO A 1 100 ? 0.587 -1.781 -13.728 1.00 85.38 100 PRO A CA 1
ATOM 809 C C . PRO A 1 100 ? 1.930 -2.223 -14.329 1.00 85.38 100 PRO A C 1
ATOM 811 O O . PRO A 1 100 ? 1.964 -3.225 -15.036 1.00 85.38 100 PRO A O 1
ATOM 814 N N . VAL A 1 101 ? 3.020 -1.490 -14.075 1.00 84.88 101 VAL A N 1
ATOM 815 C CA . VAL A 1 101 ? 4.363 -1.779 -14.619 1.00 84.8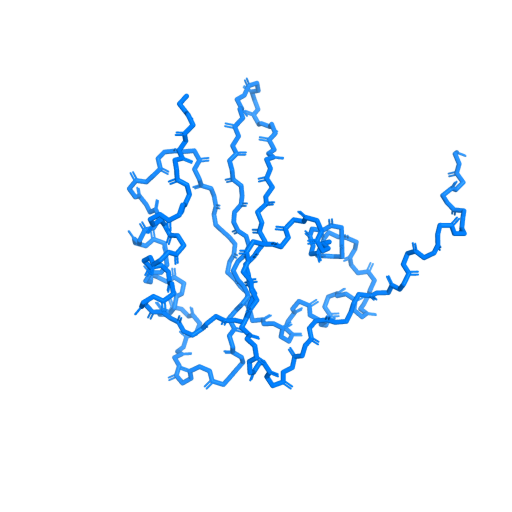8 101 VAL A CA 1
ATOM 816 C C . VAL A 1 101 ? 5.337 -2.295 -13.559 1.00 84.88 101 VAL A C 1
ATOM 818 O O . VAL A 1 101 ? 6.547 -2.153 -13.704 1.00 84.88 101 VAL A O 1
ATOM 821 N N . GLN A 1 102 ? 4.817 -2.866 -12.475 1.00 80.31 102 GLN A N 1
ATOM 822 C CA . GLN A 1 102 ? 5.628 -3.446 -11.407 1.00 80.31 102 GLN A CA 1
ATOM 823 C C . GLN A 1 102 ? 6.675 -4.433 -11.942 1.00 80.31 102 GLN A C 1
ATOM 825 O O . GLN A 1 102 ? 6.332 -5.400 -12.621 1.00 80.31 102 GLN A O 1
ATOM 830 N N . GLU A 1 103 ? 7.945 -4.218 -11.587 1.00 70.62 103 GLU A N 1
ATOM 831 C CA . GLU A 1 103 ? 9.033 -5.139 -11.947 1.00 70.62 103 GLU A CA 1
ATOM 832 C C . GLU A 1 103 ? 8.978 -6.435 -11.127 1.00 70.62 103 GLU A C 1
ATOM 834 O O . GLU A 1 103 ? 9.252 -7.514 -11.648 1.00 70.62 103 GLU A O 1
ATOM 839 N N . ILE A 1 104 ? 8.619 -6.332 -9.842 1.00 75.44 104 ILE A N 1
ATOM 840 C CA . ILE A 1 104 ? 8.564 -7.459 -8.905 1.00 75.44 104 ILE A CA 1
ATOM 841 C C . ILE A 1 104 ? 7.149 -7.523 -8.320 1.00 75.44 104 ILE A C 1
ATOM 843 O O . ILE A 1 104 ? 6.867 -6.809 -7.356 1.00 75.44 104 ILE A O 1
ATOM 847 N N . PRO A 1 105 ? 6.247 -8.340 -8.890 1.00 81.00 105 PRO A N 1
ATOM 848 C CA . PRO A 1 105 ? 4.909 -8.501 -8.344 1.00 81.00 105 PRO A CA 1
ATOM 849 C C . PRO A 1 105 ? 4.950 -9.263 -7.019 1.00 81.00 105 PRO A C 1
ATOM 851 O O . PRO A 1 105 ? 5.680 -10.247 -6.886 1.00 81.00 105 PRO A O 1
ATOM 854 N N . LEU A 1 106 ? 4.127 -8.843 -6.055 1.00 85.81 106 LEU A N 1
ATOM 855 C CA . LEU A 1 106 ? 3.940 -9.597 -4.821 1.00 85.81 106 LEU A CA 1
ATOM 856 C C . LEU A 1 106 ? 3.181 -10.899 -5.114 1.00 85.81 106 LEU A C 1
ATOM 858 O O . LEU A 1 106 ? 2.061 -10.887 -5.630 1.00 85.81 106 LEU A O 1
ATOM 862 N N . VAL A 1 107 ? 3.785 -12.032 -4.763 1.00 86.19 107 VAL A N 1
ATOM 863 C CA . VAL A 1 107 ? 3.211 -13.368 -4.919 1.00 86.19 107 VAL A CA 1
ATOM 864 C C . VAL A 1 107 ? 2.823 -13.895 -3.549 1.00 86.19 107 VAL A C 1
ATOM 866 O O . VAL A 1 107 ? 3.667 -14.227 -2.717 1.00 86.19 107 VAL A O 1
ATOM 869 N N . LEU A 1 108 ? 1.517 -13.988 -3.325 1.00 82.94 108 LEU A N 1
ATOM 870 C CA . LEU A 1 108 ? 0.961 -14.574 -2.115 1.00 82.94 108 LEU A CA 1
ATOM 871 C C . LEU A 1 108 ? 0.776 -16.082 -2.311 1.00 82.94 108 LEU A C 1
ATOM 873 O O . LEU A 1 108 ? 0.305 -16.500 -3.376 1.00 82.94 108 LEU A O 1
ATOM 877 N N . PRO A 1 109 ? 1.076 -16.914 -1.299 1.00 75.31 109 PRO A N 1
ATOM 878 C CA . PRO A 1 109 ? 0.721 -18.320 -1.351 1.00 75.31 109 PRO A CA 1
ATOM 879 C C . PRO A 1 109 ? -0.790 -18.468 -1.541 1.00 75.31 109 PRO A C 1
ATOM 881 O O . PRO A 1 109 ? -1.595 -17.785 -0.900 1.00 75.31 109 PRO A O 1
ATOM 884 N N . ASN A 1 110 ? -1.151 -19.347 -2.474 1.00 63.38 110 ASN A N 1
ATOM 885 C CA . ASN A 1 110 ? -2.515 -19.543 -2.935 1.00 63.38 110 ASN A CA 1
ATOM 886 C C . ASN A 1 110 ? -3.370 -20.067 -1.771 1.00 63.38 110 ASN A C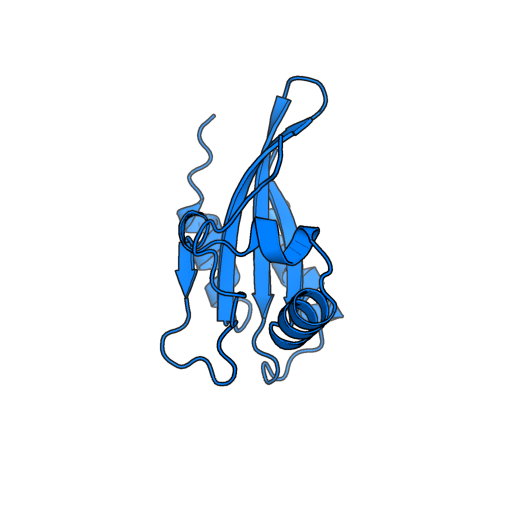 1
ATOM 888 O O . ASN A 1 110 ? -3.287 -21.243 -1.423 1.00 63.38 110 ASN A O 1
ATOM 892 N N . ASN A 1 111 ? -4.201 -19.203 -1.186 1.00 55.69 111 ASN A N 1
ATOM 893 C CA . ASN A 1 111 ? -5.224 -19.572 -0.208 1.00 55.69 111 ASN A CA 1
ATOM 894 C C . ASN A 1 111 ? -6.391 -20.278 -0.917 1.00 55.69 111 ASN A C 1
ATOM 896 O O . ASN A 1 111 ? -7.541 -19.851 -0.841 1.00 55.69 111 ASN A O 1
ATOM 900 N N . LYS A 1 112 ? -6.134 -21.386 -1.620 1.00 44.38 112 LYS A N 1
ATOM 901 C CA . LYS A 1 112 ? -7.192 -22.393 -1.694 1.00 44.38 112 LYS A CA 1
ATOM 902 C C . LYS A 1 112 ? -7.300 -22.925 -0.282 1.00 44.38 112 LYS A C 1
ATOM 904 O O . LYS A 1 112 ? -6.328 -23.445 0.249 1.00 44.38 112 LYS A O 1
ATOM 909 N N . SER A 1 113 ? -8.443 -22.654 0.326 1.00 45.41 113 SER A N 1
ATOM 910 C CA . SER A 1 113 ? -8.827 -22.933 1.701 1.00 45.41 113 SER A CA 1
ATOM 911 C C . SER A 1 113 ? -8.774 -24.430 2.033 1.00 45.41 113 SER A C 1
ATOM 913 O O . SER A 1 113 ? -9.783 -25.029 2.378 1.00 45.41 113 SER A O 1
ATOM 915 N N . ASP A 1 114 ? -7.608 -25.058 1.948 1.00 44.56 114 ASP A N 1
ATOM 916 C CA . ASP A 1 114 ? -7.390 -26.400 2.454 1.00 44.56 114 ASP A CA 1
ATOM 917 C C . ASP A 1 114 ? -6.942 -26.276 3.910 1.00 44.56 114 ASP A C 1
ATOM 919 O O . ASP A 1 114 ? -5.761 -26.246 4.241 1.00 44.56 114 ASP A O 1
ATOM 923 N N . LYS A 1 115 ? -7.966 -26.224 4.771 1.00 39.97 115 LYS A N 1
ATOM 924 C CA . LYS A 1 115 ? -7.925 -26.470 6.218 1.00 39.97 115 LYS A CA 1
ATOM 925 C C . LYS A 1 115 ? -7.189 -25.421 7.054 1.00 39.97 115 LYS A C 1
ATOM 927 O O . LYS A 1 115 ? -6.078 -25.635 7.530 1.00 39.97 115 LYS A O 1
ATOM 932 N N . VAL A 1 116 ? -7.919 -24.367 7.412 1.00 41.78 116 VAL A N 1
ATOM 933 C CA . VAL A 1 116 ? -7.836 -23.894 8.800 1.00 41.78 116 VAL A CA 1
ATOM 934 C C . VAL A 1 116 ? -8.542 -24.962 9.636 1.00 41.78 116 VAL A C 1
ATOM 936 O O . VAL A 1 116 ? -9.741 -25.177 9.479 1.00 41.78 116 VAL A O 1
ATOM 939 N N . ILE A 1 117 ? -7.775 -25.723 10.411 1.00 45.81 117 ILE A N 1
ATOM 940 C CA . ILE A 1 117 ? -8.316 -26.626 11.429 1.00 45.81 117 ILE A CA 1
ATOM 941 C C . ILE A 1 117 ? -8.758 -25.719 12.586 1.00 45.81 117 ILE A C 1
ATOM 943 O O . ILE A 1 117 ? -7.939 -24.929 13.059 1.00 45.81 117 ILE A O 1
ATOM 947 N N . GLU A 1 118 ? -10.045 -25.784 12.945 1.00 34.62 118 GLU A N 1
ATOM 948 C CA . GLU A 1 118 ? -10.616 -25.176 14.164 1.00 34.62 118 GLU A CA 1
ATOM 949 C C . GLU A 1 118 ? -9.911 -25.652 15.441 1.00 34.62 118 GLU A C 1
ATOM 951 O O . GLU A 1 118 ? -9.544 -26.850 15.512 1.00 34.62 118 GLU A O 1
#

Foldseek 3Di:
DPPPCVQLVVQLVVQWAFAWWFWDWDDDPNDIAIEIETAGAPPGVDDPVRSVVSSCVSCVVPPRYHYDYHHLVVLLVCQVVVVVPSLVRPDPVRIPDGDPPRPDDRDHDDPPPPDPDD

Sequence (118 aa):
MNTDINPIIEAILRAVAVDEIYQWTFDHYGKKYQMLQVNLTSNAGIRFSDANSLINKTVGSYPNVYINVNFTHEIQQKVDQGLGRPYLICQPENRIYQNPVQEIPLVLPNNKSDKVIE

Mean predicted aligned error: 6.78 Å

Solvent-accessible surface area (backbone atoms only — not comparable to full-atom values): 7233 Å² total; per-residue (Å²): 130,88,74,77,56,64,68,54,52,54,54,44,62,74,73,42,58,57,31,37,31,28,47,50,75,48,78,56,95,92,39,79,30,42,39,37,42,40,22,25,39,84,81,56,88,63,58,68,71,56,51,48,51,53,45,49,62,69,47,70,82,44,89,60,58,46,79,46,76,43,40,42,64,60,50,40,50,38,39,77,70,65,40,60,65,59,50,71,55,67,38,75,91,26,50,80,43,71,46,94,79,54,89,72,73,84,78,73,83,79,80,71,85,79,68,86,78,131

Secondary structure (DSSP, 8-state):
-----HHHHHHHHHHS-EEEEEEEEEEETTEEEEEEEEEE-TT-SS-HHHHHHHHHHHHTTSTTEEEEEEEHHHHHHHHHTT-HHHHHHS-GGGEEEE-TT-SS--------------

pLDDT: mean 83.15, std 13.66, range [34.62, 94.25]

Nearest PDB structures (foldseek):
  3o2e-assembly1_A  TM=6.254E-01  e=2.735E-02  Babesia bovis T2Bo
  8xn1-assembly1_A  TM=6.667E-01  e=4.838E-02  Homo sapiens
  8hd4-assembly1_A  TM=6.897E-01  e=1.950E-01  Mycobacterium tuberculosis H37Rv
  6vhy-assembly1_C  TM=5.256E-01  e=2.677E-01  Klebsiella oxytoca
  2v7b-assembly2_B  TM=5.551E-01  e=8.925E-01  Paraburkholderia xenovorans LB400

Radius of gyration: 14.88 Å; Cα contacts (8 Å, |Δi|>4): 148; chains: 1; bounding box: 32×42×37 Å